Protein AF-A0A950JLR5-F1 (afdb_monomer_lite)

Foldseek 3Di:
DPPQPDPVSCVQQVDDPVWDAQDADDDPPRHSHGHHTDPHCRVVVVVQVVCVLLQWHADPNDIDGHPCNQPDNDPDGDQWDDDPPDIDGPVVPD

Structure (mmCIF, N/CA/C/O backbone):
data_AF-A0A950JLR5-F1
#
_entry.id   AF-A0A950JLR5-F1
#
loop_
_atom_site.group_PDB
_atom_site.id
_atom_site.type_symbol
_atom_site.label_atom_id
_atom_site.label_alt_id
_atom_site.label_comp_id
_atom_site.label_asym_id
_atom_site.label_entity_id
_atom_site.label_seq_id
_atom_site.pdbx_PDB_ins_code
_atom_site.Cartn_x
_atom_site.Cartn_y
_atom_site.Cartn_z
_atom_site.occupancy
_atom_site.B_iso_or_equiv
_atom_site.auth_seq_id
_atom_site.auth_comp_id
_atom_site.auth_asym_id
_atom_site.auth_atom_id
_atom_site.pdbx_PDB_model_num
ATOM 1 N N . PRO A 1 1 ? 7.106 -10.368 -0.918 1.00 46.94 1 PRO A N 1
ATOM 2 C CA . PRO A 1 1 ? 7.741 -9.298 -1.735 1.00 46.94 1 PRO A CA 1
ATOM 3 C C . PRO A 1 1 ? 9.276 -9.400 -1.887 1.00 46.94 1 PRO A C 1
ATOM 5 O O . PRO A 1 1 ? 9.797 -8.864 -2.850 1.00 46.94 1 PRO A O 1
ATOM 8 N N . LEU A 1 2 ? 10.005 -10.105 -1.005 1.00 49.00 2 LEU A N 1
ATOM 9 C CA . LEU A 1 2 ? 11.485 -10.149 -1.014 1.00 49.00 2 LEU A CA 1
ATOM 10 C C . LEU A 1 2 ? 12.118 -11.339 -1.776 1.00 49.00 2 LEU A C 1
ATOM 12 O O . LEU A 1 2 ? 13.303 -11.595 -1.632 1.00 49.00 2 LEU A O 1
ATOM 16 N N . LYS A 1 3 ? 11.354 -12.095 -2.576 1.00 48.78 3 LYS A N 1
ATOM 17 C CA . LYS A 1 3 ? 11.850 -13.301 -3.286 1.00 48.78 3 LYS A CA 1
ATOM 18 C C . LYS A 1 3 ? 12.342 -13.040 -4.727 1.00 48.78 3 LYS A C 1
ATOM 20 O O . LYS A 1 3 ? 12.501 -13.987 -5.486 1.00 48.78 3 LYS A O 1
ATOM 25 N N . LYS A 1 4 ? 12.528 -11.777 -5.126 1.00 53.34 4 LYS A N 1
ATOM 26 C CA . LYS A 1 4 ? 12.872 -11.347 -6.500 1.00 53.34 4 LYS A CA 1
ATOM 27 C C . LYS A 1 4 ? 13.977 -10.277 -6.476 1.00 53.34 4 LYS A C 1
ATOM 29 O O . LYS A 1 4 ? 13.793 -9.181 -6.993 1.00 53.34 4 LYS A O 1
ATOM 34 N N . THR A 1 5 ? 15.068 -10.547 -5.760 1.00 62.44 5 THR A N 1
ATOM 35 C CA . THR A 1 5 ? 16.194 -9.609 -5.573 1.00 62.44 5 THR A CA 1
ATOM 36 C C . THR A 1 5 ? 17.494 -10.111 -6.201 1.00 62.44 5 THR A C 1
ATOM 38 O O . THR A 1 5 ? 18.562 -9.614 -5.852 1.00 62.44 5 THR A O 1
ATOM 41 N N . ASP A 1 6 ? 17.439 -11.112 -7.081 1.00 75.31 6 ASP A N 1
ATOM 42 C CA . ASP A 1 6 ? 18.597 -11.488 -7.888 1.00 75.31 6 ASP A CA 1
ATOM 43 C C . ASP A 1 6 ? 18.981 -10.332 -8.837 1.00 75.31 6 ASP A C 1
ATOM 45 O O . ASP A 1 6 ? 18.093 -9.600 -9.302 1.00 75.31 6 ASP A O 1
ATOM 49 N N . PRO A 1 7 ? 20.285 -10.117 -9.093 1.00 70.12 7 PRO A N 1
ATOM 50 C CA . PRO A 1 7 ? 20.764 -9.003 -9.911 1.00 70.12 7 PRO A CA 1
ATOM 51 C C . PRO A 1 7 ? 20.105 -8.928 -11.292 1.00 70.12 7 PRO A C 1
ATOM 53 O O . PRO A 1 7 ? 19.777 -7.836 -11.757 1.00 70.12 7 PRO A O 1
ATOM 56 N N . GLU A 1 8 ? 19.863 -10.076 -11.923 1.00 74.31 8 GLU A N 1
ATOM 57 C CA . GLU A 1 8 ? 19.248 -10.188 -13.242 1.00 74.31 8 GLU A CA 1
ATOM 58 C C . GLU A 1 8 ? 17.799 -9.679 -13.236 1.00 74.31 8 GLU A C 1
ATOM 60 O O . GLU A 1 8 ? 17.405 -8.923 -14.124 1.00 74.31 8 GLU A O 1
ATOM 65 N N . THR A 1 9 ? 17.015 -10.015 -12.207 1.00 70.62 9 THR A N 1
ATOM 66 C CA . THR A 1 9 ? 15.631 -9.542 -12.055 1.00 70.62 9 THR A CA 1
ATOM 67 C C . THR A 1 9 ? 15.559 -8.067 -11.658 1.00 70.62 9 THR A C 1
ATOM 69 O O . THR A 1 9 ? 14.700 -7.337 -12.159 1.00 70.62 9 THR A O 1
ATOM 72 N N . LEU A 1 10 ? 16.466 -7.582 -10.803 1.00 71.81 10 LEU A N 1
ATOM 73 C CA . LEU A 1 10 ? 16.543 -6.153 -10.464 1.00 71.81 10 LEU A CA 1
ATOM 74 C C . LEU A 1 10 ? 16.908 -5.298 -11.687 1.00 71.81 10 LEU A C 1
ATOM 76 O O . LEU A 1 10 ? 16.393 -4.187 -11.846 1.00 71.81 10 LEU A O 1
ATOM 80 N N . ALA A 1 11 ? 17.744 -5.832 -12.582 1.00 73.94 11 ALA A N 1
ATOM 81 C CA . ALA A 1 11 ? 18.137 -5.161 -13.815 1.00 73.94 11 ALA A CA 1
ATOM 82 C C . ALA A 1 11 ? 16.969 -4.936 -14.791 1.00 73.94 11 ALA A C 1
ATOM 84 O O . ALA A 1 11 ? 17.072 -4.028 -15.618 1.00 73.94 11 ALA A O 1
ATOM 85 N N . ILE A 1 12 ? 15.867 -5.694 -14.682 1.00 81.81 12 ILE A N 1
ATOM 86 C CA . ILE A 1 12 ? 14.661 -5.507 -15.508 1.00 81.81 12 ILE A CA 1
ATOM 87 C C . ILE A 1 12 ? 14.036 -4.140 -15.215 1.00 81.81 12 ILE A C 1
ATOM 89 O O . ILE A 1 12 ? 13.888 -3.329 -16.126 1.00 81.81 12 ILE A O 1
ATOM 93 N N . TYR A 1 13 ? 13.744 -3.856 -13.942 1.00 85.31 13 TYR A N 1
ATOM 94 C CA . TYR A 1 13 ? 13.133 -2.585 -13.541 1.00 85.31 13 TYR A CA 1
ATOM 95 C C . TYR A 1 13 ? 14.139 -1.437 -13.502 1.00 85.31 13 TYR A C 1
ATOM 97 O O . TYR A 1 13 ? 13.787 -0.303 -13.818 1.00 85.31 13 TYR A O 1
ATOM 105 N N . GLY A 1 14 ? 15.399 -1.713 -13.153 1.00 85.62 14 GLY A N 1
ATOM 106 C CA . GLY A 1 14 ? 16.457 -0.700 -13.116 1.00 85.62 14 GLY A CA 1
ATOM 107 C C . GLY A 1 14 ? 16.256 0.390 -12.056 1.00 85.62 14 GLY A C 1
ATOM 108 O O . GLY A 1 14 ? 16.885 1.439 -12.148 1.00 85.62 14 GLY A O 1
ATOM 109 N N . LEU A 1 15 ? 15.392 0.149 -11.066 1.00 86.00 15 LEU A N 1
ATOM 110 C CA . LEU A 1 15 ? 15.110 1.044 -9.944 1.00 86.00 15 LEU A CA 1
ATOM 111 C C . LEU A 1 15 ? 15.317 0.325 -8.609 1.00 86.00 15 LEU A C 1
ATOM 113 O O . LEU A 1 15 ? 15.404 -0.902 -8.541 1.00 86.00 15 LEU A O 1
ATOM 117 N N . ILE A 1 16 ? 15.371 1.103 -7.528 1.00 83.88 16 ILE A N 1
ATOM 118 C CA . ILE A 1 16 ? 15.525 0.573 -6.174 1.00 83.88 16 ILE A CA 1
ATOM 119 C C . ILE A 1 16 ? 14.247 -0.203 -5.783 1.00 83.88 16 ILE A C 1
ATOM 121 O O . ILE A 1 16 ? 13.152 0.357 -5.854 1.00 83.88 16 ILE A O 1
ATOM 125 N N . PRO A 1 17 ? 14.348 -1.457 -5.299 1.00 80.25 17 PRO A N 1
ATOM 126 C CA . PRO A 1 17 ? 13.199 -2.361 -5.128 1.00 80.25 17 PRO A CA 1
ATOM 127 C C . PRO A 1 17 ? 12.258 -2.016 -3.962 1.00 80.25 17 PRO A C 1
ATOM 129 O O . PRO A 1 17 ? 11.258 -2.699 -3.752 1.00 80.25 17 PRO A O 1
ATOM 132 N N . ILE A 1 18 ? 12.577 -0.985 -3.178 1.00 85.12 18 ILE A N 1
ATOM 133 C CA . ILE A 1 18 ? 11.799 -0.569 -1.999 1.00 85.12 18 ILE A CA 1
ATOM 134 C C . ILE A 1 18 ? 10.968 0.693 -2.255 1.00 85.12 18 ILE A C 1
ATOM 136 O O . ILE A 1 18 ? 10.335 1.208 -1.338 1.00 85.12 18 ILE A O 1
ATOM 140 N N . GLN A 1 19 ? 10.987 1.215 -3.483 1.00 86.75 19 GLN A N 1
ATOM 141 C CA . GLN A 1 19 ? 10.311 2.454 -3.862 1.00 86.75 19 GLN A CA 1
ATOM 142 C C . GLN A 1 19 ? 9.310 2.194 -4.981 1.00 86.75 19 GLN A C 1
ATOM 144 O O . GLN A 1 19 ? 9.544 1.371 -5.862 1.00 86.75 19 GLN A O 1
ATOM 149 N N . GLN A 1 20 ? 8.189 2.912 -4.944 1.00 92.25 20 GLN A N 1
ATOM 150 C CA . GLN A 1 20 ? 7.193 2.835 -6.005 1.00 92.25 20 GLN A CA 1
ATOM 151 C C . GLN A 1 20 ? 7.588 3.754 -7.170 1.00 92.25 20 GLN A C 1
ATOM 153 O O . GLN A 1 20 ? 7.782 4.954 -6.940 1.00 92.25 20 GLN A O 1
ATOM 158 N N . PRO A 1 21 ? 7.702 3.226 -8.400 1.00 93.00 21 PRO A N 1
ATOM 159 C CA . PRO A 1 21 ? 7.925 4.051 -9.580 1.00 93.00 21 PRO A CA 1
ATOM 160 C C . PRO A 1 21 ? 6.676 4.865 -9.922 1.00 93.00 21 PRO A C 1
ATOM 162 O O . PRO A 1 21 ? 5.560 4.505 -9.535 1.00 93.00 21 PRO A O 1
ATOM 165 N N . ALA A 1 22 ? 6.853 5.957 -10.662 1.00 94.38 22 ALA A N 1
ATOM 166 C CA . ALA A 1 22 ? 5.728 6.677 -11.246 1.00 94.38 22 ALA A CA 1
ATOM 167 C C . ALA A 1 22 ? 5.084 5.835 -12.354 1.00 94.38 22 ALA A C 1
ATOM 169 O O . ALA A 1 22 ? 3.858 5.748 -12.426 1.00 94.38 22 ALA A O 1
ATOM 170 N N . ASP A 1 23 ? 5.916 5.164 -13.148 1.00 92.81 23 ASP A N 1
ATOM 171 C CA . ASP A 1 23 ? 5.523 4.419 -14.334 1.00 92.81 23 ASP A CA 1
ATOM 172 C C . ASP A 1 23 ? 6.478 3.242 -14.607 1.00 92.81 23 ASP A C 1
ATOM 174 O O . ASP A 1 23 ? 7.622 3.210 -14.147 1.00 92.81 23 ASP A O 1
ATOM 178 N N . ILE A 1 24 ? 5.977 2.245 -15.338 1.00 92.69 24 ILE A N 1
ATOM 179 C CA . ILE A 1 24 ? 6.768 1.162 -15.927 1.00 92.69 24 ILE A CA 1
ATOM 180 C C . ILE A 1 24 ? 6.607 1.275 -17.437 1.00 92.69 24 ILE A C 1
ATOM 182 O O . ILE A 1 24 ? 5.486 1.257 -17.945 1.00 92.69 24 ILE A O 1
ATOM 186 N N . TYR A 1 25 ? 7.720 1.398 -18.149 1.00 92.75 25 TYR A N 1
ATOM 187 C CA . TYR A 1 25 ? 7.735 1.532 -19.595 1.00 92.75 25 TYR A CA 1
ATOM 188 C C . TYR A 1 25 ? 7.262 0.245 -20.275 1.00 92.75 25 TYR A C 1
ATOM 190 O O . TYR A 1 25 ? 7.645 -0.868 -19.903 1.00 92.75 25 TYR A O 1
ATOM 198 N N . GLU A 1 26 ? 6.490 0.421 -21.342 1.00 92.19 26 GLU A N 1
ATOM 199 C CA . GLU A 1 26 ? 6.104 -0.620 -22.287 1.00 92.19 26 GLU A CA 1
ATOM 200 C C . GLU A 1 26 ? 6.591 -0.210 -23.685 1.00 92.19 26 GLU A C 1
ATOM 202 O O . GLU A 1 26 ? 6.419 0.937 -24.097 1.00 92.19 26 GLU A O 1
ATOM 207 N N . GLY A 1 27 ? 7.252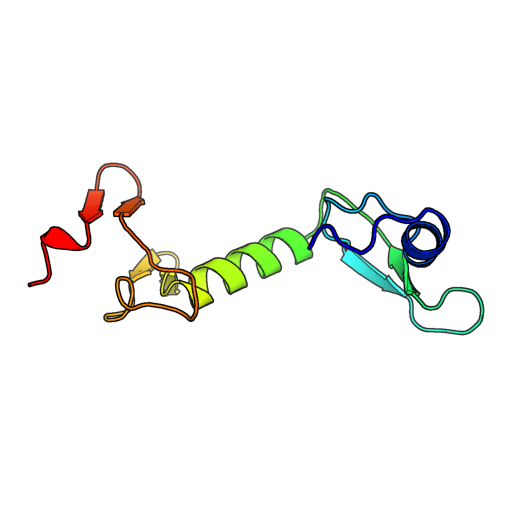 -1.123 -24.406 1.00 88.94 27 GLY A N 1
ATOM 208 C CA . GLY A 1 27 ? 7.797 -0.852 -25.740 1.00 88.94 27 GLY A CA 1
ATOM 209 C C . GLY A 1 27 ? 9.126 -1.553 -26.027 1.00 88.94 27 GLY A C 1
ATOM 210 O O . GLY A 1 27 ? 9.811 -2.050 -25.128 1.00 88.94 27 GLY A O 1
ATOM 211 N N . TRP A 1 28 ? 9.498 -1.603 -27.308 1.00 90.12 28 TRP A N 1
ATOM 212 C CA . TRP A 1 28 ? 10.732 -2.251 -27.754 1.00 90.12 28 TRP A CA 1
ATOM 213 C C . TRP A 1 28 ? 11.972 -1.600 -27.118 1.00 90.12 28 TRP A C 1
ATOM 215 O O . TRP A 1 28 ? 12.111 -0.380 -27.116 1.00 90.12 28 TRP A O 1
ATOM 225 N N . GLY A 1 29 ? 12.872 -2.416 -26.564 1.00 86.06 29 GLY A N 1
ATOM 226 C CA . GLY A 1 29 ? 14.143 -1.976 -25.970 1.00 86.06 29 GLY A CA 1
ATOM 227 C C . GLY A 1 29 ? 14.076 -1.456 -24.526 1.00 86.06 29 GLY A C 1
ATOM 228 O O . GLY A 1 29 ? 15.091 -1.498 -23.832 1.00 86.06 29 GLY A O 1
ATOM 229 N N . HIS A 1 30 ? 12.905 -1.029 -24.041 1.00 85.19 30 HIS A N 1
ATOM 230 C CA . HIS A 1 30 ? 12.751 -0.448 -22.696 1.00 85.19 30 HIS A CA 1
ATOM 231 C C . HIS A 1 30 ? 11.634 -1.072 -21.849 1.00 85.19 30 HIS A C 1
ATOM 233 O O . HIS A 1 30 ? 11.456 -0.668 -20.701 1.00 85.19 30 HIS A O 1
ATOM 239 N N . GLY A 1 31 ? 10.912 -2.062 -22.380 1.00 90.88 31 GLY A N 1
ATOM 240 C CA . GLY A 1 31 ? 9.857 -2.770 -21.660 1.00 90.88 31 GLY A CA 1
ATOM 241 C C . GLY A 1 31 ? 10.311 -3.276 -20.288 1.00 90.88 31 GLY A C 1
ATOM 242 O O . GLY A 1 31 ? 11.353 -3.920 -20.164 1.00 90.88 31 GLY A O 1
ATOM 243 N N . GLY A 1 32 ? 9.523 -2.968 -19.260 1.00 88.25 32 GLY A N 1
ATOM 244 C CA . GLY A 1 32 ? 9.785 -3.369 -17.881 1.00 88.25 32 GLY A CA 1
ATOM 245 C C . GLY A 1 32 ? 10.683 -2.415 -17.097 1.00 88.25 32 GLY A C 1
ATOM 246 O O . GLY A 1 32 ? 10.797 -2.594 -15.891 1.00 88.25 32 GLY A O 1
ATOM 247 N N . ARG A 1 33 ? 11.274 -1.385 -17.717 1.00 90.25 33 ARG A N 1
ATOM 248 C CA . ARG A 1 33 ? 12.048 -0.358 -17.002 1.00 90.25 33 ARG A CA 1
ATOM 249 C C . ARG A 1 33 ? 11.119 0.576 -16.245 1.00 90.25 33 ARG A C 1
ATOM 251 O O . ARG A 1 33 ? 10.100 0.991 -16.782 1.00 90.25 33 ARG A O 1
ATOM 258 N N . GLY A 1 34 ? 11.480 0.941 -15.023 1.00 90.75 34 GLY A N 1
ATOM 259 C CA . GLY A 1 34 ? 10.751 1.970 -14.295 1.00 90.75 34 GLY A CA 1
ATOM 260 C C . GLY A 1 34 ? 11.231 3.377 -14.647 1.00 90.75 34 GLY A C 1
ATOM 261 O O . GLY A 1 34 ? 12.438 3.619 -14.735 1.00 90.75 34 GLY A O 1
ATOM 262 N N . GLY A 1 35 ? 10.293 4.308 -14.796 1.00 90.56 35 GLY A N 1
ATOM 263 C CA . GLY A 1 35 ? 10.548 5.745 -14.838 1.00 90.56 35 GLY A CA 1
ATOM 264 C C . GLY A 1 35 ? 10.244 6.395 -13.489 1.00 90.56 35 GLY A C 1
ATOM 265 O O . GLY A 1 35 ? 9.345 5.952 -12.777 1.00 90.56 35 GLY A O 1
ATOM 266 N N . TRP A 1 36 ? 11.030 7.428 -13.145 1.00 88.00 36 TRP A N 1
ATOM 267 C CA . TRP A 1 36 ? 10.883 8.327 -11.983 1.00 88.00 36 TRP A CA 1
ATOM 268 C C . TRP A 1 36 ? 10.555 7.632 -10.642 1.00 88.00 36 TRP A C 1
ATOM 270 O O . TRP A 1 36 ? 9.456 7.142 -10.411 1.00 88.00 36 TRP A O 1
ATOM 280 N N . SER A 1 37 ? 11.488 7.633 -9.688 1.00 86.75 37 SER A N 1
ATOM 281 C CA . SER A 1 37 ? 11.2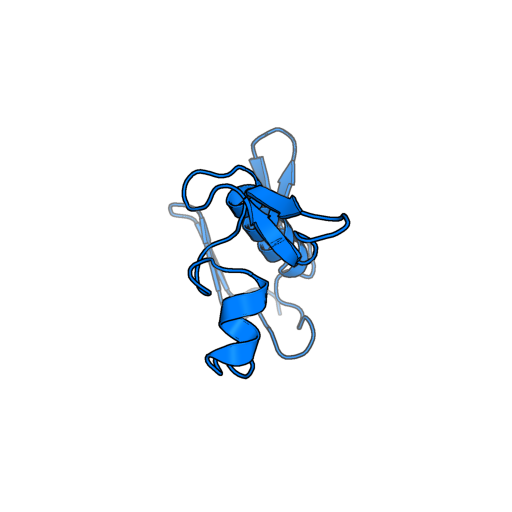69 7.055 -8.348 1.00 86.75 37 SER A CA 1
ATOM 282 C C . SER A 1 37 ? 11.159 8.131 -7.261 1.00 86.75 37 SER A C 1
ATOM 284 O O . SER A 1 37 ? 11.325 9.322 -7.527 1.00 86.75 37 SER A O 1
ATOM 286 N N . TRP A 1 38 ? 10.877 7.703 -6.026 1.00 87.81 38 TRP A N 1
ATOM 287 C CA . TRP A 1 38 ? 10.697 8.537 -4.829 1.00 87.81 38 TRP A CA 1
ATOM 288 C C . TRP A 1 38 ? 9.441 9.408 -4.827 1.00 87.81 38 TRP A C 1
ATOM 290 O O . TRP A 1 38 ? 8.450 9.062 -4.186 1.00 87.81 38 TRP A O 1
ATOM 300 N N . TYR A 1 39 ? 9.486 10.552 -5.501 1.00 90.81 39 TYR A N 1
ATOM 301 C CA . TYR A 1 39 ? 8.473 11.596 -5.379 1.00 90.81 39 TYR A CA 1
ATOM 302 C C . TYR A 1 39 ? 7.351 11.378 -6.395 1.00 90.81 39 TYR A C 1
ATOM 304 O O . TYR A 1 39 ? 7.255 12.084 -7.396 1.00 90.81 39 TYR A O 1
ATOM 312 N N . THR A 1 40 ? 6.515 10.366 -6.148 1.00 94.50 40 THR A N 1
ATOM 313 C CA . THR A 1 40 ? 5.481 9.925 -7.095 1.00 94.50 40 THR A CA 1
ATOM 314 C C . THR A 1 40 ? 4.108 9.806 -6.432 1.00 94.50 40 THR A C 1
ATOM 316 O O . THR A 1 40 ? 3.971 9.365 -5.289 1.00 94.50 40 THR A O 1
ATOM 319 N N . GLY A 1 41 ? 3.052 10.159 -7.173 1.00 94.56 41 GLY A N 1
ATOM 320 C CA . GLY A 1 41 ? 1.666 9.933 -6.740 1.00 94.56 41 GLY A CA 1
ATOM 321 C C . GLY A 1 41 ? 1.300 8.446 -6.653 1.00 94.56 41 GLY A C 1
ATOM 322 O O . GLY A 1 41 ? 0.411 8.068 -5.888 1.00 94.56 41 GLY A O 1
ATOM 323 N N . SER A 1 42 ? 2.020 7.588 -7.380 1.00 94.62 42 SER A N 1
ATOM 324 C CA . SER A 1 42 ? 1.855 6.132 -7.352 1.00 94.62 42 SER A CA 1
ATOM 325 C C . SER A 1 42 ? 2.082 5.561 -5.950 1.00 94.62 42 SER A C 1
ATOM 327 O O . SER A 1 42 ? 1.318 4.700 -5.515 1.00 94.62 42 SER A O 1
ATOM 329 N N . ALA A 1 43 ? 3.037 6.108 -5.185 1.00 93.75 43 ALA A N 1
ATOM 330 C CA . ALA A 1 43 ? 3.236 5.735 -3.784 1.00 93.75 43 ALA A CA 1
ATOM 331 C C . ALA A 1 43 ? 1.997 6.036 -2.917 1.00 93.75 43 ALA A C 1
ATOM 333 O O . ALA A 1 43 ? 1.552 5.182 -2.148 1.00 93.75 43 AL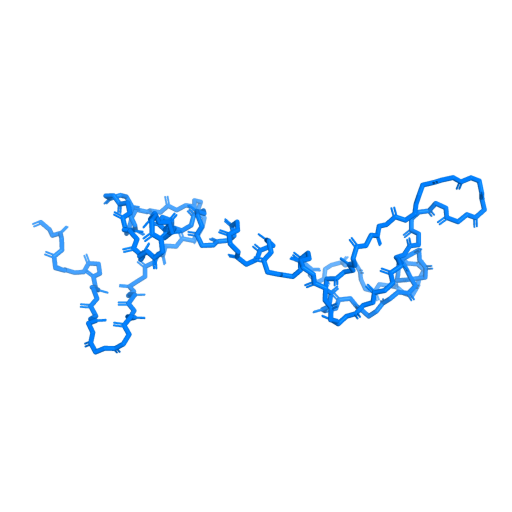A A O 1
ATOM 334 N N . ALA A 1 44 ? 1.389 7.216 -3.084 1.00 93.31 44 ALA A N 1
ATOM 335 C CA . ALA A 1 44 ? 0.177 7.594 -2.357 1.00 93.31 44 ALA A CA 1
ATOM 336 C C . ALA A 1 44 ? -1.019 6.704 -2.734 1.00 93.31 44 ALA A C 1
ATOM 338 O O . ALA A 1 44 ? -1.786 6.283 -1.866 1.00 93.31 44 ALA A O 1
ATO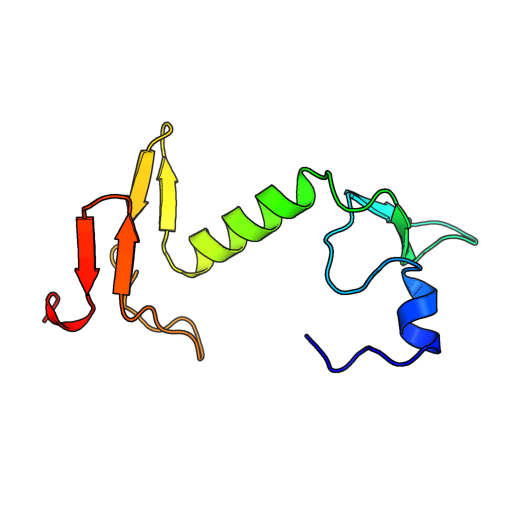M 339 N N . ARG A 1 45 ? -1.161 6.360 -4.021 1.00 93.50 45 ARG A N 1
ATOM 340 C CA . ARG A 1 45 ? -2.205 5.439 -4.495 1.00 93.50 45 ARG A CA 1
ATOM 341 C C . ARG A 1 45 ? -2.016 4.022 -3.962 1.00 93.50 45 ARG A C 1
ATOM 343 O O . ARG A 1 45 ? -3.000 3.424 -3.533 1.00 93.50 45 ARG A O 1
ATOM 350 N N . MET A 1 46 ? -0.783 3.512 -3.926 1.00 94.94 46 MET A N 1
ATOM 351 C CA . MET A 1 46 ? -0.481 2.208 -3.328 1.00 94.94 46 MET A CA 1
ATOM 352 C C . MET A 1 46 ? -0.897 2.174 -1.853 1.00 94.94 46 MET A C 1
ATOM 354 O O . MET A 1 46 ? -1.575 1.241 -1.426 1.00 94.94 46 MET A O 1
ATOM 358 N N . LEU A 1 47 ? -0.540 3.207 -1.085 1.00 93.00 47 LEU A N 1
ATOM 359 C CA . LEU A 1 47 ? 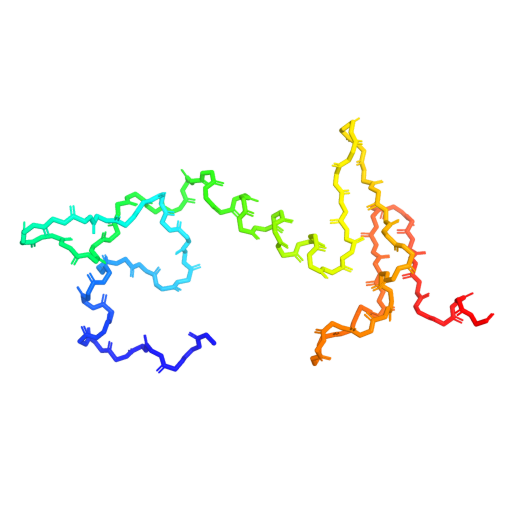-0.891 3.289 0.331 1.00 93.00 47 LEU A CA 1
ATOM 360 C C . LEU A 1 47 ? -2.410 3.397 0.545 1.00 93.00 47 LEU A C 1
ATOM 362 O O . LEU A 1 47 ? -2.964 2.703 1.393 1.00 93.00 47 LEU A O 1
ATOM 366 N N . SER A 1 48 ? -3.099 4.203 -0.267 1.00 92.94 48 SER A N 1
ATOM 367 C CA . SER A 1 48 ? -4.564 4.305 -0.251 1.00 92.94 48 SER A CA 1
ATOM 368 C C . SER A 1 48 ? -5.243 2.957 -0.525 1.00 92.94 48 SER A C 1
ATOM 370 O O . SER A 1 48 ? -6.186 2.599 0.181 1.00 92.94 48 SER A O 1
ATOM 372 N N . ALA A 1 49 ? -4.746 2.180 -1.492 1.00 94.62 49 ALA A N 1
ATOM 373 C CA . ALA A 1 49 ? -5.262 0.842 -1.771 1.00 94.62 49 ALA A CA 1
ATOM 374 C C . ALA A 1 49 ? -5.006 -0.127 -0.604 1.00 94.62 49 ALA A C 1
ATOM 376 O O . ALA A 1 49 ? -5.898 -0.887 -0.232 1.00 94.62 49 ALA A O 1
ATOM 377 N N . ALA A 1 50 ? -3.821 -0.070 0.014 1.00 94.62 50 ALA A N 1
ATOM 378 C CA . ALA A 1 50 ? -3.501 -0.881 1.186 1.00 94.62 50 ALA A CA 1
ATOM 379 C C . ALA A 1 50 ? -4.438 -0.582 2.370 1.00 94.62 50 ALA A C 1
ATOM 381 O O . ALA A 1 50 ? -4.947 -1.509 2.998 1.00 94.62 50 ALA A O 1
ATOM 382 N N . TYR A 1 51 ? -4.733 0.693 2.639 1.00 95.31 51 TYR A N 1
ATOM 383 C CA . TYR A 1 51 ? -5.715 1.087 3.652 1.00 95.31 51 TYR A CA 1
ATOM 384 C C . TYR A 1 51 ? -7.122 0.580 3.334 1.00 95.31 51 TYR A C 1
ATOM 386 O O . TYR A 1 51 ? -7.769 0.010 4.213 1.00 95.31 51 TYR A O 1
ATOM 394 N N . ALA A 1 52 ? -7.561 0.687 2.079 1.00 94.38 52 ALA A N 1
ATOM 395 C CA . ALA A 1 52 ? -8.874 0.198 1.667 1.00 94.38 52 ALA A CA 1
ATOM 396 C C . ALA A 1 52 ? -9.020 -1.324 1.851 1.00 94.38 52 ALA A C 1
ATOM 398 O O . ALA A 1 52 ? -10.077 -1.788 2.278 1.00 94.38 52 ALA A O 1
ATOM 399 N N . ILE A 1 53 ? -7.956 -2.102 1.597 1.00 94.94 53 ILE A N 1
ATOM 400 C CA . ILE A 1 53 ? -7.930 -3.554 1.860 1.00 94.94 53 ILE A CA 1
ATOM 401 C C . ILE A 1 53 ? -8.145 -3.848 3.350 1.00 94.94 53 ILE A C 1
ATOM 403 O O . ILE A 1 53 ? -8.866 -4.785 3.689 1.00 94.94 53 ILE A O 1
ATOM 407 N N . LEU A 1 54 ? -7.558 -3.039 4.236 1.00 95.56 54 LEU A N 1
ATOM 408 C CA . LEU A 1 54 ? -7.720 -3.168 5.688 1.00 95.56 54 LEU A CA 1
ATOM 409 C C . LEU A 1 54 ? -9.073 -2.648 6.201 1.00 95.56 54 LEU A C 1
ATOM 411 O O . LEU A 1 54 ? -9.387 -2.858 7.365 1.00 95.56 54 LEU A O 1
ATOM 415 N N . GLY A 1 55 ? -9.878 -1.988 5.366 1.00 95.69 55 GLY A N 1
ATOM 416 C CA . GLY A 1 55 ? -11.157 -1.399 5.773 1.00 95.69 55 GLY A CA 1
ATOM 417 C C . GLY A 1 55 ? -11.069 0.058 6.244 1.00 95.69 55 GLY A C 1
ATOM 418 O O . GLY A 1 55 ? -11.996 0.544 6.888 1.00 95.69 55 GLY A O 1
ATOM 419 N N . ILE A 1 56 ? -9.977 0.760 5.931 1.00 95.75 56 ILE A N 1
ATOM 420 C CA . ILE A 1 56 ? -9.794 2.192 6.201 1.00 95.75 56 ILE A CA 1
ATOM 421 C C . ILE A 1 56 ? -9.998 2.954 4.890 1.00 95.75 56 ILE A C 1
ATOM 423 O O . ILE A 1 56 ? -9.278 2.750 3.915 1.00 95.75 56 ILE A O 1
ATOM 427 N N . GLU A 1 57 ? -10.968 3.856 4.866 1.00 93.44 57 GLU A N 1
ATOM 428 C CA . GLU A 1 57 ? -11.353 4.609 3.676 1.00 93.44 57 GLU A CA 1
ATOM 429 C C . GLU A 1 57 ? -11.262 6.116 3.915 1.00 93.44 57 GLU A C 1
ATOM 431 O O . GLU A 1 57 ? -11.286 6.587 5.051 1.00 93.44 57 GLU A O 1
ATOM 436 N N . GLN A 1 58 ? -11.200 6.890 2.831 1.00 90.56 58 GLN A N 1
ATOM 437 C CA . GLN A 1 58 ? -11.374 8.338 2.874 1.00 90.56 58 GLN A CA 1
ATOM 438 C C . GLN A 1 58 ? -12.672 8.705 2.150 1.00 90.56 58 GLN A C 1
ATOM 440 O O . GLN A 1 58 ? -12.842 8.374 0.978 1.00 90.56 58 GLN A O 1
ATOM 445 N N . ARG A 1 59 ? -13.582 9.391 2.842 1.00 90.88 59 ARG A N 1
ATOM 446 C CA . ARG A 1 59 ? -14.860 9.883 2.311 1.00 90.88 59 ARG A CA 1
ATOM 447 C C . ARG A 1 59 ? -14.990 11.359 2.670 1.00 90.88 59 ARG A C 1
ATOM 449 O O . ARG A 1 59 ? -14.849 11.715 3.837 1.00 90.88 59 ARG A O 1
ATOM 456 N N . ASP A 1 60 ? -15.174 12.220 1.672 1.00 92.81 60 ASP A N 1
ATOM 457 C CA . ASP A 1 60 ? -15.330 13.676 1.847 1.00 92.81 60 ASP A CA 1
ATOM 458 C C . ASP A 1 60 ? -14.229 14.329 2.705 1.00 92.81 60 ASP A C 1
ATOM 460 O O . ASP A 1 60 ? -14.481 15.152 3.585 1.00 92.81 60 ASP A O 1
ATOM 464 N N . GLY A 1 61 ? -12.978 13.907 2.491 1.00 88.94 61 GLY A N 1
ATOM 465 C CA . GLY A 1 61 ? -11.819 14.404 3.240 1.00 88.94 61 GLY A CA 1
ATOM 466 C C . GLY A 1 61 ? -11.701 13.877 4.676 1.00 88.94 61 GLY A C 1
ATOM 467 O O . GLY A 1 61 ? -10.758 14.245 5.374 1.00 88.94 61 GLY A O 1
ATOM 468 N N . LYS A 1 62 ? -12.599 12.991 5.117 1.00 90.56 62 LYS A N 1
ATOM 469 C CA . LYS A 1 62 ? -12.578 12.357 6.442 1.00 90.56 62 LYS A CA 1
ATOM 470 C C . LYS A 1 62 ? -12.229 10.880 6.335 1.00 90.56 62 LYS A C 1
ATOM 472 O O . LYS A 1 62 ? -12.506 10.242 5.322 1.00 90.56 62 LYS A O 1
ATOM 477 N N . ILE A 1 63 ? -11.636 10.332 7.391 1.00 93.00 63 ILE A N 1
ATOM 478 C CA . ILE A 1 63 ? -11.406 8.890 7.485 1.00 93.00 63 ILE A CA 1
ATOM 479 C C . ILE A 1 63 ? -12.721 8.212 7.877 1.00 93.00 63 ILE A C 1
ATOM 481 O O . ILE A 1 63 ? -13.367 8.614 8.844 1.00 93.00 63 ILE A O 1
ATOM 485 N N . ALA A 1 64 ? -13.102 7.190 7.121 1.00 93.88 64 ALA A N 1
ATOM 486 C CA . ALA A 1 64 ? -14.220 6.306 7.403 1.00 93.88 64 ALA A CA 1
ATOM 487 C C . ALA A 1 64 ? -13.690 4.888 7.647 1.00 93.88 64 ALA A C 1
ATOM 489 O O . ALA A 1 64 ? -12.761 4.440 6.976 1.00 93.88 64 ALA A O 1
ATOM 490 N N . LEU A 1 65 ? -14.280 4.184 8.611 1.00 95.50 65 LEU A N 1
ATOM 491 C CA . LEU A 1 65 ? -13.916 2.810 8.948 1.00 95.50 65 LEU A CA 1
ATOM 492 C C . LEU A 1 65 ? -15.046 1.887 8.506 1.00 95.50 65 LEU A C 1
ATOM 494 O O . LEU A 1 65 ? -16.208 2.147 8.815 1.00 95.50 65 LEU A O 1
ATOM 498 N N . ARG A 1 66 ? -14.711 0.824 7.776 1.00 95.44 66 ARG A N 1
ATOM 499 C CA . ARG A 1 66 ? -15.670 -0.221 7.416 1.00 95.44 66 ARG A CA 1
ATOM 500 C C . ARG A 1 66 ? -15.988 -1.094 8.625 1.00 95.44 66 ARG A C 1
ATOM 502 O O . ARG A 1 66 ? -15.145 -1.296 9.500 1.00 95.44 66 ARG A O 1
ATOM 509 N N . ASP A 1 67 ? -17.191 -1.660 8.644 1.00 94.31 67 ASP A N 1
ATOM 510 C CA . ASP A 1 67 ? -17.641 -2.516 9.748 1.00 94.31 67 ASP A CA 1
ATOM 511 C C . ASP A 1 67 ? -16.749 -3.743 9.945 1.00 94.31 67 ASP A C 1
ATOM 513 O O . ASP A 1 67 ? -16.547 -4.181 11.078 1.00 94.31 67 ASP A O 1
ATOM 517 N N . ASP A 1 68 ? -16.145 -4.220 8.856 1.00 94.88 68 ASP A N 1
ATOM 518 C CA . ASP A 1 68 ? -15.254 -5.370 8.812 1.00 94.88 68 ASP A CA 1
ATOM 519 C C . ASP A 1 68 ? -13.774 -5.035 9.084 1.00 94.88 68 ASP A C 1
ATOM 521 O O . ASP A 1 68 ? -12.914 -5.866 8.796 1.00 94.88 68 ASP A O 1
ATOM 525 N N . LEU A 1 69 ? -13.451 -3.849 9.624 1.00 95.94 69 LEU A N 1
ATOM 526 C CA . LEU A 1 69 ? -12.076 -3.410 9.942 1.00 95.94 69 LEU A CA 1
ATOM 527 C C . LEU A 1 69 ? -11.271 -4.469 10.715 1.00 95.94 69 LEU A C 1
ATOM 529 O O . LEU A 1 69 ? -10.103 -4.710 10.421 1.00 95.94 69 LEU A O 1
ATOM 533 N N . PHE A 1 70 ? -11.899 -5.102 11.705 1.00 96.38 70 PHE A N 1
ATOM 534 C CA . PHE A 1 70 ? -11.257 -6.103 12.561 1.00 96.38 70 PHE A CA 1
ATOM 535 C C . PHE A 1 70 ? -11.443 -7.542 12.070 1.00 96.38 70 PHE A C 1
ATOM 537 O O . PHE A 1 70 ? -10.884 -8.465 12.661 1.00 96.38 70 PHE A O 1
ATOM 544 N N . GLU A 1 71 ? -12.174 -7.748 10.974 1.00 95.50 71 GLU A N 1
ATOM 545 C CA . GLU A 1 71 ? -12.295 -9.059 10.343 1.00 95.50 71 GLU A CA 1
ATOM 546 C C . GLU A 1 71 ? -11.028 -9.390 9.555 1.00 95.50 71 GLU A C 1
ATOM 548 O O . GLU A 1 71 ? -10.435 -8.525 8.900 1.00 95.50 71 GLU A O 1
ATOM 553 N N . ALA A 1 72 ? -10.626 -10.660 9.570 1.00 95.75 72 ALA A N 1
ATOM 554 C CA . ALA A 1 72 ? -9.440 -11.111 8.851 1.00 95.75 72 ALA A CA 1
ATOM 555 C C . ALA A 1 72 ? -9.559 -10.869 7.330 1.00 95.75 72 ALA A C 1
ATOM 557 O O . ALA A 1 72 ? -10.605 -11.083 6.717 1.00 95.75 72 ALA A O 1
ATOM 558 N N . LYS A 1 73 ? -8.457 -10.435 6.715 1.00 94.69 73 LYS A N 1
ATOM 559 C CA . LYS A 1 73 ? -8.269 -10.205 5.277 1.00 94.69 73 LYS A CA 1
ATOM 560 C C . LYS A 1 73 ? -7.156 -11.134 4.793 1.00 94.69 73 LYS A C 1
ATOM 562 O O . LYS A 1 73 ? -5.998 -10.739 4.653 1.00 94.69 73 LYS A O 1
ATOM 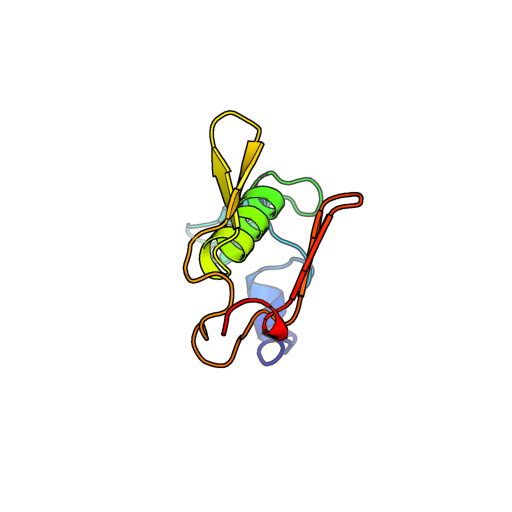567 N N . GLY A 1 74 ? -7.503 -12.408 4.610 1.00 93.75 74 GLY A N 1
ATOM 568 C CA . GLY A 1 74 ? -6.519 -13.475 4.421 1.00 93.75 74 GLY A CA 1
ATOM 569 C C . GLY A 1 74 ? -5.732 -13.717 5.710 1.00 93.75 74 GLY A C 1
ATOM 570 O O . GLY A 1 74 ? -6.324 -13.908 6.767 1.00 93.75 74 GLY A O 1
ATOM 571 N N . GLU A 1 75 ? -4.403 -13.674 5.631 1.00 94.06 75 GLU A N 1
ATOM 572 C CA . GLU A 1 75 ? -3.511 -13.832 6.794 1.00 94.06 75 GLU A CA 1
ATOM 573 C C . GLU A 1 75 ? -3.370 -12.548 7.632 1.00 94.06 75 GLU A C 1
ATOM 575 O O . GLU A 1 75 ? -2.777 -12.564 8.710 1.00 94.06 75 GLU A O 1
ATOM 580 N N . LEU A 1 76 ? -3.896 -11.420 7.146 1.00 93.62 76 LEU A N 1
ATOM 581 C CA . LEU A 1 76 ? -3.806 -10.131 7.823 1.00 93.62 76 LEU A CA 1
ATOM 582 C C . LEU A 1 76 ? -5.048 -9.883 8.677 1.00 93.62 76 LEU A C 1
ATOM 584 O O . LEU A 1 76 ? -6.174 -10.050 8.217 1.00 93.62 76 LEU A O 1
ATOM 588 N N . LYS A 1 77 ? -4.854 -9.414 9.909 1.00 95.12 77 LYS A N 1
ATOM 589 C CA . LYS A 1 77 ? -5.934 -8.957 10.789 1.00 95.12 77 LYS A CA 1
ATOM 590 C C . LYS A 1 77 ? -5.491 -7.698 11.520 1.00 95.12 77 LYS A C 1
ATOM 592 O O . LYS A 1 77 ? -4.425 -7.688 12.138 1.00 95.12 77 LYS A O 1
ATOM 597 N N . VAL A 1 78 ? -6.310 -6.652 11.465 1.00 95.69 78 VAL A N 1
ATOM 598 C CA . VAL A 1 78 ? -6.077 -5.437 12.253 1.00 95.69 78 VAL A CA 1
ATOM 599 C C . VAL A 1 78 ? -6.287 -5.779 13.729 1.00 95.69 78 VAL A C 1
ATOM 601 O O . VAL A 1 78 ? -7.304 -6.359 14.092 1.00 95.69 78 VAL A O 1
ATOM 604 N N . GLN A 1 79 ? -5.310 -5.457 14.578 1.00 95.69 79 GLN A N 1
ATOM 605 C CA . GLN A 1 79 ? -5.405 -5.649 16.035 1.00 95.69 79 GLN A CA 1
ATOM 606 C C . GLN A 1 79 ? -5.857 -4.363 16.724 1.00 95.69 79 GLN A C 1
ATOM 608 O O . GLN A 1 79 ? -6.741 -4.366 17.580 1.00 95.69 79 GLN A O 1
ATOM 613 N N . SER A 1 80 ? -5.273 -3.247 16.298 1.00 95.56 80 SER A N 1
ATOM 614 C CA . SER A 1 80 ? -5.641 -1.913 16.732 1.00 95.56 80 SER A CA 1
ATOM 615 C C . SER A 1 80 ? -5.462 -0.918 15.594 1.00 95.56 80 SER A C 1
ATOM 617 O O . SER A 1 80 ? -4.641 -1.106 14.692 1.00 95.56 80 SER A O 1
ATOM 619 N N . LEU A 1 81 ? -6.246 0.150 15.642 1.00 95.31 81 LEU A N 1
ATOM 620 C CA . LEU A 1 81 ? -6.104 1.312 14.779 1.00 95.31 81 LEU A CA 1
ATOM 621 C C . LEU A 1 81 ? -6.055 2.546 15.667 1.00 95.31 81 LEU A C 1
ATOM 623 O O . LEU A 1 81 ? -6.880 2.686 16.564 1.00 95.31 81 LEU A O 1
ATOM 627 N N . ARG A 1 82 ? -5.116 3.453 15.404 1.00 95.00 82 ARG A N 1
ATOM 628 C CA . ARG A 1 82 ? -5.055 4.756 16.064 1.00 95.00 82 ARG A CA 1
ATOM 629 C C . ARG A 1 82 ? -5.076 5.863 15.025 1.00 95.00 82 ARG A C 1
ATOM 631 O O . ARG A 1 82 ? -4.257 5.868 14.109 1.00 95.00 82 ARG A O 1
ATOM 638 N N . ILE A 1 83 ? -5.987 6.812 15.199 1.00 93.06 83 ILE A N 1
ATOM 639 C CA . ILE A 1 83 ? -6.086 8.024 14.386 1.00 93.06 83 ILE A CA 1
ATOM 640 C C . ILE A 1 83 ? -6.106 9.207 15.353 1.00 93.06 83 ILE A C 1
ATOM 642 O O . ILE A 1 83 ? -7.070 9.402 16.091 1.00 93.06 83 ILE A O 1
ATOM 646 N N . GLY A 1 84 ? -5.013 9.975 15.379 1.00 92.56 84 GLY A N 1
ATOM 647 C CA . GLY A 1 84 ? -4.821 11.044 16.361 1.00 92.56 84 GLY A CA 1
ATOM 648 C C . GLY A 1 84 ? -4.840 10.503 17.795 1.00 92.56 84 GLY A C 1
ATOM 649 O O . GLY A 1 84 ? -3.983 9.704 18.186 1.00 92.56 84 GLY A O 1
ATOM 650 N N . GLU A 1 85 ? -5.819 10.942 18.581 1.00 95.75 85 GLU A N 1
ATOM 651 C CA . GLU A 1 85 ? -6.020 10.523 19.975 1.00 95.75 85 GLU A CA 1
ATOM 652 C C . GLU A 1 85 ? -6.984 9.336 20.113 1.00 95.75 85 GLU A C 1
ATOM 654 O O . GLU A 1 85 ? -6.993 8.668 21.143 1.00 95.75 85 GLU A O 1
ATOM 659 N N . THR A 1 86 ? -7.769 9.030 19.076 1.00 93.56 86 THR A N 1
ATOM 660 C CA . THR A 1 86 ? -8.740 7.932 19.111 1.00 93.56 86 THR A CA 1
ATOM 661 C C . THR A 1 86 ? -8.071 6.609 18.762 1.00 93.56 86 THR A C 1
ATOM 663 O O . THR A 1 86 ? -7.315 6.522 17.791 1.00 93.56 86 THR A O 1
ATOM 666 N N . THR A 1 87 ? -8.359 5.577 19.552 1.00 95.19 87 THR A N 1
ATOM 667 C CA . THR A 1 87 ? -7.868 4.213 19.341 1.00 95.19 87 THR A CA 1
ATOM 668 C C . THR A 1 87 ? -9.050 3.252 19.330 1.00 95.19 87 THR A C 1
ATOM 670 O O . THR A 1 87 ? -9.923 3.358 20.180 1.00 95.19 87 THR A O 1
ATOM 673 N N . TRP A 1 88 ? -9.055 2.320 18.380 1.00 93.38 88 TRP A N 1
ATOM 674 C CA . TRP A 1 88 ? -9.999 1.208 18.302 1.00 93.38 88 TRP A CA 1
ATOM 675 C C . TRP A 1 88 ? -9.227 -0.098 18.454 1.00 93.38 88 TRP A C 1
ATOM 677 O O . TRP A 1 88 ? -8.159 -0.251 17.850 1.00 93.38 88 TRP A O 1
ATOM 687 N N . THR A 1 89 ? -9.767 -1.052 19.206 1.00 94.88 89 THR A N 1
ATOM 688 C CA . THR A 1 89 ? -9.169 -2.380 19.393 1.00 94.88 89 THR A CA 1
ATOM 689 C C . THR A 1 89 ? -10.166 -3.475 19.026 1.00 94.88 89 THR A C 1
ATOM 691 O O . THR A 1 89 ? -11.379 -3.311 19.156 1.00 94.88 89 THR A O 1
ATOM 694 N N . ALA A 1 90 ? -9.658 -4.617 18.560 1.00 89.31 90 ALA A N 1
ATOM 695 C CA . ALA A 1 90 ? -10.504 -5.757 18.205 1.00 89.31 90 ALA A CA 1
ATOM 696 C C . ALA A 1 90 ? -11.255 -6.364 19.413 1.00 89.31 90 ALA A C 1
ATOM 698 O O . ALA A 1 90 ? -12.221 -7.096 19.222 1.00 89.31 90 ALA A O 1
ATOM 699 N N . GLU A 1 91 ? -10.820 -6.079 20.645 1.00 78.88 91 GLU A N 1
ATOM 700 C CA . GLU A 1 91 ? -11.402 -6.621 21.881 1.00 78.88 91 GLU A CA 1
ATOM 701 C C . GLU A 1 91 ? -12.710 -5.924 22.294 1.00 78.88 91 GLU A C 1
ATOM 703 O O . GLU A 1 91 ? -13.537 -6.538 22.963 1.00 78.88 91 GLU A O 1
ATOM 708 N N . GLU A 1 92 ? -12.936 -4.679 21.860 1.00 60.41 92 GLU A N 1
ATOM 709 C CA . GLU A 1 92 ? -14.135 -3.897 22.206 1.00 60.41 92 GLU A CA 1
ATOM 710 C C . GLU A 1 92 ? -15.374 -4.243 21.358 1.00 60.41 92 GLU A C 1
ATOM 712 O O . GLU A 1 92 ? -16.488 -3.886 21.733 1.00 60.41 92 GLU A O 1
ATOM 717 N N . LYS A 1 93 ? -15.217 -4.953 20.229 1.00 51.00 93 LYS A N 1
ATOM 718 C CA . LYS A 1 93 ? -16.316 -5.359 19.327 1.00 51.00 93 LYS A CA 1
ATOM 719 C C . LYS A 1 93 ? -16.699 -6.841 19.503 1.00 51.00 93 LYS A C 1
ATOM 721 O O . LYS A 1 93 ? -16.658 -7.607 18.539 1.00 51.00 93 LYS A O 1
ATOM 726 N N . ARG A 1 94 ? -17.049 -7.255 20.724 1.00 41.00 94 ARG A N 1
ATOM 727 C CA . ARG A 1 94 ? -17.644 -8.580 20.978 1.00 41.00 94 ARG A CA 1
ATOM 728 C C . ARG A 1 94 ? -19.158 -8.521 21.111 1.00 41.00 94 ARG A C 1
ATOM 730 O O . ARG A 1 94 ? -19.644 -7.581 21.772 1.00 41.00 94 ARG A O 1
#

Radius of gyration: 18.04 Å; chains: 1; bounding box: 38×28×50 Å

pLDDT: mean 87.31, std 12.56, range [41.0, 96.38]

Sequence (94 aa):
PLKKTDPETLAIYGLIPIQQPADIYEGWGHGGRGGWSWYTGSAARMLSAAYAILGIEQRDGKIALRDDLFEAKGELKVQSLRIGETTWTAEEKR

Secondary structure (DSSP, 8-state):
--S--SHHHHHHH-S-TTS--SEE--STTTTTPEE--SS-HHHHHHHHHHHHHHTEEEETTEEEE-TTTTS-BTTB---EEEETTEEEETTS--